Protein AF-A0A915ZMC3-F1 (afdb_monomer_lite)

Radius of gyration: 19.77 Å; chains: 1; bounding box: 39×35×54 Å

Sequence (134 aa):
MAYMDDTNMLAGNKEELEKILKTADDFYTLNDIQINKENLNNYFGNQKIKIKSKGKTESLRILGVWFNIYNDNNFIKQQAFDEVKNLSNNLLKNKCITDKISSYIFNAVILPRIKYRTQTIILSEKDCEKIMVP

Foldseek 3Di:
DDDDLDDDDDDPDDVRVVVVLAVVLVVCVVVVHDDDCVPDQCDRPPDHHHDDDDDQLDWDADPNATDGPNPPVVSLLVVLLVVLVVVVCCPVVVDPDDPVVVVCCCVVPSVVSSCRRHVVDDQDPVSVVSSPDD

Organism: NCBI:txid588596

Structure (mmCIF, N/CA/C/O backbone):
data_AF-A0A915ZMC3-F1
#
_entry.id   AF-A0A915ZMC3-F1
#
loop_
_atom_site.group_PDB
_atom_site.id
_atom_site.type_symbol
_atom_site.label_atom_id
_atom_site.label_alt_id
_atom_site.label_comp_id
_atom_site.label_asym_id
_atom_site.label_entity_id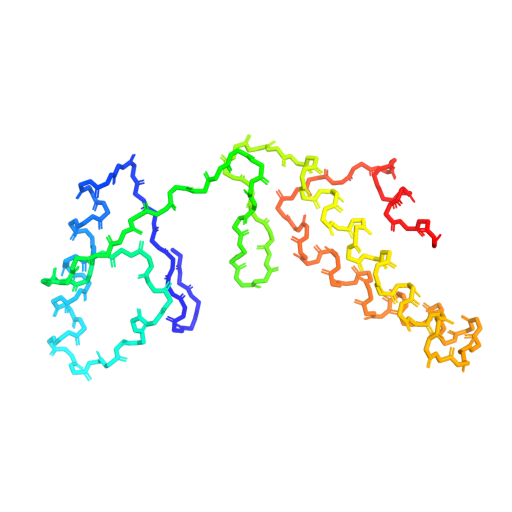
_atom_site.label_seq_id
_atom_site.pdbx_PDB_ins_code
_atom_site.Cartn_x
_atom_site.Cartn_y
_atom_site.Cartn_z
_atom_site.occupancy
_atom_site.B_iso_or_equiv
_atom_site.auth_seq_id
_atom_site.auth_comp_id
_atom_site.auth_asym_id
_atom_site.auth_atom_id
_atom_site.pdbx_PDB_model_num
ATOM 1 N N . MET A 1 1 ? -9.995 -4.037 8.000 1.00 79.75 1 MET A N 1
ATOM 2 C CA . MET A 1 1 ? -9.595 -4.778 6.780 1.00 79.75 1 MET A CA 1
ATOM 3 C C . MET A 1 1 ? -8.647 -5.881 7.200 1.00 79.75 1 MET A C 1
ATOM 5 O O . MET A 1 1 ? -7.762 -5.594 7.996 1.00 79.75 1 MET A O 1
ATOM 9 N N . ALA A 1 2 ? -8.831 -7.097 6.696 1.00 84.00 2 ALA A N 1
ATOM 10 C CA . ALA A 1 2 ? -7.953 -8.226 6.986 1.00 84.00 2 ALA A CA 1
ATOM 11 C C . ALA A 1 2 ? -7.542 -8.903 5.675 1.00 84.00 2 ALA A C 1
ATOM 13 O O . ALA A 1 2 ? -8.354 -8.988 4.750 1.00 84.00 2 ALA A O 1
ATOM 14 N N . TYR A 1 3 ? -6.292 -9.343 5.593 1.00 86.06 3 TYR A N 1
ATOM 15 C CA . TYR A 1 3 ? -5.762 -10.133 4.489 1.00 86.06 3 TYR A CA 1
ATOM 16 C C . TYR A 1 3 ? -4.757 -11.133 5.051 1.00 86.06 3 TYR A C 1
ATOM 18 O O . TYR A 1 3 ? -3.735 -10.727 5.591 1.00 86.06 3 TYR A O 1
ATOM 26 N N . MET A 1 4 ? -5.048 -12.428 4.912 1.00 88.12 4 MET A N 1
ATOM 27 C CA . MET A 1 4 ? -4.292 -13.492 5.584 1.00 88.12 4 MET A CA 1
ATOM 28 C C . MET A 1 4 ? -4.228 -13.221 7.101 1.00 88.12 4 MET A C 1
ATOM 30 O O . MET A 1 4 ? -5.279 -13.175 7.738 1.00 88.12 4 MET A O 1
ATOM 34 N N . ASP A 1 5 ? -3.040 -13.022 7.663 1.00 84.25 5 ASP A N 1
ATOM 35 C CA . ASP A 1 5 ? -2.777 -12.673 9.062 1.00 84.25 5 ASP A CA 1
ATOM 36 C C . ASP A 1 5 ? -2.681 -11.153 9.315 1.00 84.25 5 ASP A C 1
ATOM 38 O O . ASP A 1 5 ? -2.868 -10.694 10.445 1.00 84.25 5 ASP A O 1
ATOM 42 N N . ASP A 1 6 ? -2.482 -10.345 8.268 1.00 79.44 6 ASP A N 1
ATOM 43 C CA . ASP A 1 6 ? -2.390 -8.888 8.369 1.00 79.44 6 ASP A CA 1
ATOM 44 C C . ASP A 1 6 ? -3.768 -8.255 8.612 1.00 79.44 6 ASP A C 1
ATOM 46 O O . ASP A 1 6 ? -4.644 -8.222 7.737 1.00 79.44 6 ASP A O 1
ATOM 50 N N . THR A 1 7 ? -3.947 -7.659 9.793 1.00 82.12 7 THR A N 1
ATOM 51 C CA . THR A 1 7 ? -5.192 -6.983 10.180 1.00 82.12 7 THR A CA 1
ATOM 52 C C . THR A 1 7 ? -4.974 -5.494 10.437 1.00 82.12 7 THR A C 1
ATOM 54 O O . THR A 1 7 ? -4.203 -5.093 11.302 1.00 82.12 7 THR A O 1
ATOM 57 N N . ASN A 1 8 ? -5.717 -4.652 9.711 1.00 80.75 8 ASN A N 1
ATOM 58 C CA . ASN A 1 8 ? -5.761 -3.202 9.899 1.00 80.75 8 ASN A CA 1
ATOM 59 C C . ASN A 1 8 ? -7.102 -2.784 10.514 1.00 80.75 8 ASN A C 1
ATOM 61 O O . ASN A 1 8 ? -8.166 -3.021 9.923 1.00 80.75 8 ASN A O 1
ATOM 65 N N . MET A 1 9 ? -7.044 -2.123 11.671 1.00 81.88 9 MET A N 1
ATOM 66 C CA . MET A 1 9 ? -8.209 -1.608 12.392 1.00 81.88 9 MET A CA 1
ATOM 67 C C . MET A 1 9 ? -8.355 -0.099 12.192 1.00 81.88 9 MET A C 1
ATOM 69 O O . MET A 1 9 ? -7.384 0.649 12.284 1.00 81.88 9 MET A O 1
ATOM 73 N N . LEU A 1 10 ? -9.580 0.339 11.910 1.00 79.81 10 LEU A N 1
ATOM 74 C CA . LEU A 1 10 ? -9.956 1.740 11.744 1.00 79.81 10 LEU A CA 1
ATOM 75 C C . LEU A 1 10 ? -11.106 2.028 12.707 1.00 79.81 10 LEU A C 1
ATOM 77 O O . LEU A 1 10 ? -12.039 1.234 12.790 1.00 79.81 10 LEU A O 1
ATOM 81 N N . ALA A 1 11 ? -11.031 3.150 13.415 1.00 82.81 11 ALA A N 1
ATOM 82 C CA . ALA A 1 11 ? -12.059 3.604 14.344 1.00 82.81 11 ALA A CA 1
ATOM 83 C C . ALA A 1 11 ? -12.209 5.124 14.237 1.00 82.81 11 ALA A C 1
ATOM 85 O O . ALA A 1 11 ? -11.262 5.812 13.843 1.00 82.81 11 ALA A O 1
ATOM 86 N N . GLY A 1 12 ? -13.382 5.653 14.591 1.00 80.88 12 GLY A N 1
ATOM 87 C CA . GLY A 1 12 ? -13.665 7.087 14.503 1.00 80.88 12 GLY A CA 1
ATOM 88 C C . GLY A 1 12 ? -12.917 7.909 15.553 1.00 80.88 12 GLY A C 1
ATOM 89 O O . GLY A 1 12 ? -12.676 9.100 15.362 1.00 80.88 12 GLY A O 1
ATOM 90 N N . ASN A 1 13 ? -12.523 7.281 16.659 1.00 82.06 13 ASN A N 1
ATOM 91 C CA . ASN A 1 13 ? -11.733 7.905 17.710 1.00 82.06 13 ASN A CA 1
ATOM 92 C C . ASN A 1 13 ? -10.873 6.873 18.457 1.00 82.06 13 ASN A C 1
ATOM 94 O O . ASN A 1 13 ? -10.973 5.662 18.255 1.00 82.06 13 ASN A O 1
ATOM 98 N N . LYS A 1 14 ? -10.003 7.381 19.331 1.00 80.38 14 LYS A N 1
ATOM 99 C CA . LYS A 1 14 ? -9.063 6.569 20.105 1.00 80.38 14 LYS A CA 1
ATOM 100 C C . LYS A 1 14 ? -9.762 5.588 21.055 1.00 80.38 14 LYS A C 1
ATOM 102 O O . LYS A 1 14 ? -9.329 4.447 21.141 1.00 80.38 14 LYS A O 1
ATOM 107 N N . GLU A 1 15 ? -10.817 6.012 21.746 1.00 83.12 15 GLU A N 1
ATOM 108 C CA . GLU A 1 15 ? -11.514 5.167 22.729 1.00 83.12 15 GLU A CA 1
ATOM 109 C C . GLU A 1 15 ? -12.205 3.974 22.062 1.00 83.12 15 GLU A C 1
ATOM 111 O O . GLU A 1 15 ? -12.189 2.857 22.574 1.00 83.12 15 GLU A O 1
ATOM 116 N N . GLU A 1 16 ? -12.806 4.202 20.896 1.00 84.69 16 GLU A N 1
ATOM 117 C CA . GLU A 1 16 ? -13.399 3.148 20.081 1.00 84.69 16 GLU A CA 1
ATOM 118 C C . GLU A 1 16 ? -12.330 2.165 19.590 1.00 84.69 16 GLU A C 1
ATOM 120 O O . GLU A 1 16 ? -12.520 0.953 19.690 1.00 84.69 16 GLU A O 1
ATOM 125 N N . LEU A 1 17 ? -11.173 2.669 19.147 1.00 83.38 17 LEU A N 1
ATOM 126 C CA . LEU A 1 17 ? -10.053 1.816 18.752 1.00 83.38 17 LEU A CA 1
ATOM 127 C C . LEU A 1 17 ? -9.570 0.940 19.914 1.00 83.38 17 LEU A C 1
ATOM 129 O O . LEU A 1 17 ? -9.342 -0.250 19.729 1.00 83.38 17 LEU A O 1
ATOM 133 N N . GLU A 1 18 ? -9.444 1.508 21.113 1.00 80.88 18 GLU A N 1
ATOM 134 C CA . GLU A 1 18 ? -9.030 0.778 22.317 1.00 80.88 18 GLU A CA 1
ATOM 135 C C . GLU A 1 18 ? -10.033 -0.316 22.707 1.00 80.88 18 GLU A C 1
ATOM 137 O O . GLU A 1 18 ? -9.623 -1.420 23.066 1.00 80.88 18 GLU A O 1
ATOM 142 N N . LYS A 1 19 ? -11.342 -0.059 22.579 1.00 85.44 19 LYS A N 1
ATOM 143 C CA . LYS A 1 19 ? -12.384 -1.079 22.803 1.00 85.44 19 LYS A CA 1
ATOM 144 C C . LYS A 1 19 ? -12.251 -2.242 21.824 1.00 85.44 19 LYS A C 1
ATOM 146 O O . LYS A 1 19 ? -12.260 -3.394 22.250 1.00 85.44 19 LYS A O 1
ATOM 151 N N . ILE A 1 20 ? -12.091 -1.939 20.536 1.00 86.31 20 ILE A N 1
ATOM 152 C CA . ILE A 1 20 ? -11.930 -2.952 19.488 1.00 86.31 20 ILE A CA 1
ATOM 153 C C . ILE A 1 20 ? -10.662 -3.786 19.740 1.00 86.31 20 ILE A C 1
ATOM 155 O O . ILE A 1 20 ? -10.706 -5.013 19.654 1.00 86.31 20 ILE A O 1
ATOM 159 N N . LEU A 1 21 ? -9.547 -3.138 20.095 1.00 83.12 21 LEU A N 1
ATOM 160 C CA . LEU A 1 21 ? -8.283 -3.815 20.397 1.00 83.12 21 LEU A CA 1
ATOM 161 C C . LEU A 1 21 ? -8.388 -4.716 21.632 1.00 83.12 21 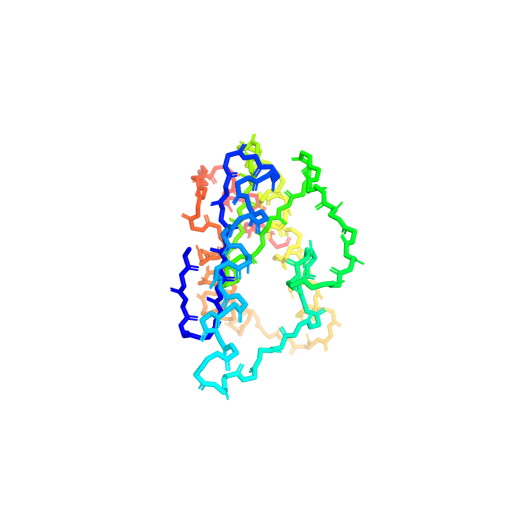LEU A C 1
ATOM 163 O O . LEU A 1 21 ? -7.843 -5.816 21.622 1.00 83.12 21 LEU A O 1
ATOM 167 N N . LYS A 1 22 ? -9.123 -4.292 22.666 1.00 83.81 22 LYS A N 1
ATOM 168 C CA . LYS A 1 22 ? -9.366 -5.114 23.857 1.00 83.81 22 LYS A CA 1
ATOM 169 C C . LYS A 1 22 ? -10.140 -6.387 23.516 1.00 83.81 22 LYS A C 1
ATOM 171 O O . LYS A 1 22 ? -9.708 -7.473 23.879 1.00 83.81 22 LYS A O 1
ATOM 176 N N . THR A 1 23 ? -11.241 -6.267 22.773 1.00 86.75 23 THR A N 1
ATOM 177 C CA . THR A 1 23 ? -12.023 -7.436 22.339 1.00 86.75 23 THR A CA 1
ATOM 178 C C . THR A 1 23 ? -11.202 -8.381 21.462 1.00 86.75 23 THR A C 1
ATOM 180 O O . THR A 1 23 ? -11.348 -9.597 21.566 1.00 86.75 23 THR A O 1
ATOM 183 N N . ALA A 1 24 ? -10.322 -7.841 20.615 1.00 85.56 24 ALA A N 1
ATOM 184 C CA . ALA A 1 24 ? -9.424 -8.652 19.807 1.00 85.56 24 ALA A CA 1
ATOM 185 C C . ALA A 1 24 ? -8.422 -9.432 20.678 1.00 85.56 24 ALA A C 1
ATOM 187 O O . ALA A 1 24 ? -8.276 -10.634 20.489 1.00 85.56 24 ALA A O 1
ATOM 188 N N . ASP A 1 25 ? -7.775 -8.785 21.653 1.00 83.62 25 ASP A N 1
ATOM 189 C CA . ASP A 1 25 ? -6.834 -9.441 22.580 1.00 83.62 25 ASP A CA 1
ATOM 190 C C . ASP A 1 25 ? -7.501 -10.568 23.383 1.00 83.62 25 ASP A C 1
ATOM 192 O O . ASP A 1 25 ? -6.938 -11.661 23.478 1.00 83.62 25 ASP A O 1
ATOM 196 N N . ASP A 1 26 ? -8.728 -10.347 23.866 1.00 86.62 26 ASP A N 1
ATOM 197 C CA . ASP A 1 26 ? -9.519 -11.379 24.546 1.00 86.62 26 ASP A CA 1
ATOM 198 C C . ASP A 1 26 ? -9.775 -12.576 23.611 1.00 86.62 26 ASP A C 1
ATOM 200 O O . ASP A 1 26 ? -9.549 -13.725 23.988 1.00 86.62 26 ASP A O 1
ATOM 204 N N . PHE A 1 27 ? -10.184 -12.325 22.361 1.00 88.19 27 PHE A N 1
ATOM 205 C CA . PHE A 1 27 ? -10.426 -13.380 21.373 1.00 88.19 27 PHE A CA 1
ATOM 206 C C . PHE A 1 27 ? -9.162 -14.188 21.061 1.00 88.19 27 PHE A C 1
ATOM 208 O O . PHE A 1 27 ? -9.206 -15.417 21.044 1.00 88.19 27 PHE A O 1
ATOM 215 N N . TYR A 1 28 ? -8.032 -13.525 20.821 1.00 86.62 28 TYR A N 1
ATOM 216 C CA . TYR A 1 28 ? -6.789 -14.216 20.486 1.00 86.62 28 TYR A CA 1
ATOM 217 C C . TYR A 1 28 ? -6.240 -15.014 21.670 1.00 86.62 28 TYR A C 1
ATOM 219 O O . TYR A 1 28 ? -5.784 -16.138 21.475 1.00 86.62 28 TYR A O 1
ATOM 227 N N . THR A 1 29 ? -6.359 -14.478 22.889 1.00 86.44 29 THR A N 1
ATOM 228 C CA . THR A 1 29 ? -5.966 -15.177 24.121 1.00 86.44 29 THR A CA 1
ATOM 229 C C . THR A 1 29 ? -6.825 -16.417 24.353 1.00 86.44 29 THR A C 1
ATOM 231 O O . THR A 1 29 ? -6.294 -17.471 24.680 1.00 86.44 29 THR A O 1
ATOM 234 N N . LEU A 1 30 ? -8.142 -16.324 24.139 1.00 91.69 30 LEU A N 1
ATOM 235 C CA . LEU A 1 30 ? -9.058 -17.460 24.296 1.00 91.69 30 LEU A CA 1
ATOM 236 C C . LEU A 1 30 ? -8.805 -18.593 23.296 1.00 91.69 30 LEU A C 1
ATOM 238 O O . LEU A 1 30 ? -9.160 -19.733 23.576 1.00 91.69 30 LEU A O 1
ATOM 242 N N . ASN A 1 31 ? -8.239 -18.280 22.132 1.00 88.62 31 ASN A N 1
ATOM 243 C CA . ASN A 1 31 ? -7.976 -19.255 21.074 1.00 88.62 31 ASN A CA 1
ATOM 244 C C . ASN A 1 31 ? -6.496 -19.670 20.998 1.00 88.62 31 ASN A C 1
ATOM 246 O O . ASN A 1 31 ? -6.100 -20.280 20.007 1.00 88.62 31 ASN A O 1
ATOM 250 N N . ASP A 1 32 ? -5.678 -19.316 21.996 1.00 88.50 32 ASP A N 1
ATOM 251 C CA . ASP A 1 32 ? -4.234 -19.592 22.031 1.00 88.50 32 ASP A CA 1
ATOM 252 C C . ASP A 1 32 ? -3.483 -19.123 20.763 1.00 88.50 32 ASP A C 1
ATOM 254 O O . ASP A 1 32 ? -2.500 -19.722 20.320 1.00 88.50 32 ASP A O 1
ATOM 258 N N . ILE A 1 33 ? -3.938 -18.019 20.159 1.00 86.12 33 ILE A N 1
ATOM 259 C CA . ILE A 1 33 ? -3.330 -17.436 18.959 1.00 86.12 33 ILE A CA 1
ATOM 260 C C . ILE A 1 33 ? -2.248 -16.442 19.381 1.00 86.12 33 ILE A C 1
ATOM 262 O O . ILE A 1 33 ? -2.525 -15.391 19.964 1.00 86.12 33 ILE A O 1
ATOM 266 N N . GLN A 1 34 ? -0.997 -16.737 19.030 1.00 80.00 34 GLN A N 1
ATOM 267 C CA . GLN A 1 34 ? 0.121 -15.828 19.262 1.00 80.00 34 GLN A CA 1
ATOM 268 C C . GLN A 1 34 ? 0.170 -14.737 18.185 1.00 80.00 34 GLN A C 1
ATOM 270 O O . GLN A 1 34 ? 0.387 -15.008 17.007 1.00 80.00 34 GLN A O 1
ATOM 275 N N . ILE A 1 35 ? 0.014 -13.481 18.600 1.00 74.75 35 ILE A N 1
ATOM 276 C CA . ILE A 1 35 ? 0.077 -12.319 17.705 1.00 74.75 35 ILE A CA 1
ATOM 277 C C . ILE A 1 35 ? 1.483 -11.727 17.737 1.00 74.75 35 ILE A C 1
ATOM 279 O O . ILE A 1 35 ? 2.041 -11.501 18.815 1.00 74.75 35 ILE A O 1
ATOM 283 N N . ASN A 1 36 ? 2.025 -11.384 16.568 1.00 71.69 36 ASN A N 1
ATOM 284 C CA . ASN A 1 36 ? 3.220 -10.555 16.496 1.00 71.69 36 ASN A CA 1
ATOM 285 C C . ASN A 1 36 ? 2.882 -9.098 16.867 1.00 71.69 36 ASN A C 1
ATOM 287 O O . ASN A 1 36 ? 2.250 -8.369 16.101 1.00 71.69 36 ASN A O 1
ATOM 291 N N . LYS A 1 37 ? 3.315 -8.672 18.058 1.00 68.31 37 LYS A N 1
ATOM 292 C CA . LYS A 1 37 ? 3.052 -7.329 18.601 1.00 68.31 37 LYS A CA 1
ATOM 293 C C . LYS A 1 37 ? 4.102 -6.285 18.191 1.00 68.31 37 LYS A C 1
ATOM 295 O O . LYS A 1 37 ? 3.924 -5.110 18.497 1.00 68.31 37 LYS A O 1
ATOM 300 N N . GLU A 1 38 ? 5.155 -6.670 17.466 1.00 57.62 38 GLU A N 1
ATOM 301 C CA . GLU A 1 38 ? 6.299 -5.795 17.148 1.00 57.62 38 GLU A CA 1
ATOM 302 C C . GLU A 1 38 ? 5.948 -4.613 16.225 1.00 57.62 38 GLU A C 1
ATOM 304 O O . GLU A 1 38 ? 6.625 -3.588 16.257 1.00 57.62 38 GLU A O 1
ATOM 309 N N . ASN A 1 39 ? 4.859 -4.711 15.452 1.00 52.47 39 ASN A N 1
ATOM 310 C CA . ASN A 1 39 ? 4.423 -3.673 14.505 1.00 52.47 39 ASN A CA 1
ATOM 311 C C . ASN A 1 39 ? 3.146 -2.923 14.932 1.00 52.47 39 ASN A C 1
ATOM 313 O O . ASN A 1 39 ? 2.636 -2.080 14.188 1.00 52.47 39 ASN A O 1
ATOM 317 N N . LEU A 1 40 ? 2.615 -3.208 16.124 1.00 51.22 40 LEU A N 1
ATOM 318 C CA . LEU A 1 40 ? 1.411 -2.564 16.644 1.00 51.22 40 LEU A CA 1
ATOM 319 C C . LEU A 1 40 ? 1.783 -1.285 17.397 1.00 51.22 40 LEU A C 1
ATOM 321 O O . LEU A 1 40 ? 2.172 -1.302 18.559 1.00 51.22 40 LEU A O 1
ATOM 325 N N . ASN A 1 41 ? 1.592 -0.138 16.748 1.00 47.00 41 ASN A N 1
ATOM 326 C CA . ASN A 1 41 ? 1.670 1.168 17.402 1.00 47.00 41 ASN A CA 1
ATOM 327 C C . ASN A 1 41 ? 0.378 1.482 18.185 1.00 47.00 41 ASN A C 1
ATOM 329 O O . ASN A 1 41 ? -0.189 2.539 17.927 1.00 47.00 41 ASN A O 1
ATOM 333 N N . ASN A 1 42 ? -0.114 0.579 19.060 1.00 51.94 42 ASN A N 1
ATOM 334 C CA . ASN A 1 42 ? -1.200 0.811 20.040 1.00 51.94 42 ASN A CA 1
ATOM 335 C C . ASN A 1 42 ? -1.417 -0.343 21.045 1.00 51.94 42 ASN A C 1
ATOM 337 O O . ASN A 1 42 ? -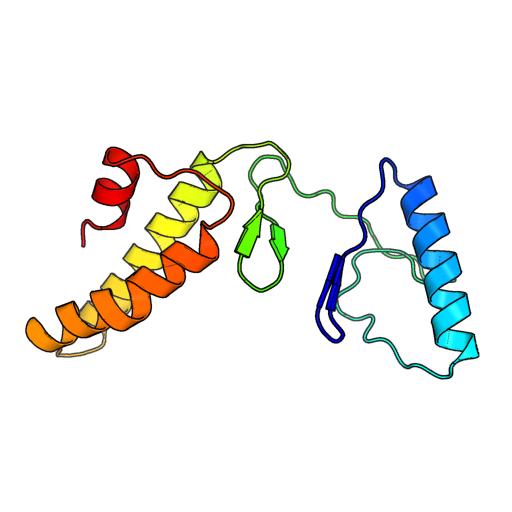1.004 -1.472 20.804 1.00 51.94 42 ASN A O 1
ATOM 341 N N . TYR A 1 43 ? -2.086 -0.021 22.162 1.00 47.72 43 TYR A N 1
ATOM 342 C CA . TYR A 1 43 ? -2.406 -0.893 23.301 1.00 47.72 43 TYR A CA 1
ATOM 343 C C . TYR A 1 43 ? -3.076 -2.204 22.882 1.00 47.72 43 TYR A C 1
ATOM 345 O O . TYR A 1 43 ? -4.168 -2.202 22.322 1.00 47.72 43 TYR A O 1
ATOM 353 N N . PHE A 1 44 ? -2.442 -3.316 23.230 1.00 53.16 44 PHE A N 1
ATOM 354 C CA . PHE A 1 44 ? -3.014 -4.654 23.141 1.00 53.16 44 PHE A CA 1
ATOM 355 C C . PHE A 1 44 ? -3.069 -5.202 24.572 1.00 53.16 44 PHE A C 1
ATOM 357 O O . PHE A 1 44 ? -2.027 -5.506 25.163 1.00 53.16 44 PHE A O 1
ATOM 364 N N . GLY A 1 45 ? -4.259 -5.189 25.174 1.00 57.91 45 GLY A N 1
ATOM 365 C CA . GLY A 1 45 ? -4.446 -5.528 26.587 1.00 57.91 45 GLY A CA 1
ATOM 366 C C . GLY A 1 45 ? -3.817 -4.504 27.545 1.00 57.91 45 GLY A C 1
ATOM 367 O O . GLY A 1 45 ? -4.089 -3.307 27.466 1.00 57.91 45 GLY A O 1
ATOM 368 N N . ASN A 1 46 ? -2.958 -4.970 28.459 1.00 52.53 46 ASN A N 1
ATOM 369 C CA . ASN A 1 46 ? -2.365 -4.166 29.544 1.00 52.53 46 ASN A CA 1
ATOM 370 C C . ASN A 1 46 ? -1.078 -3.392 29.168 1.00 52.53 46 ASN A C 1
ATOM 372 O O . ASN A 1 46 ? -0.475 -2.757 30.036 1.00 52.53 46 ASN A O 1
ATOM 376 N N . GLN A 1 47 ? -0.613 -3.432 27.913 1.00 53.47 47 GLN A N 1
ATOM 377 C CA . GLN A 1 47 ? 0.646 -2.783 27.511 1.00 53.47 47 GLN A CA 1
ATOM 378 C C . GLN A 1 47 ? 0.442 -1.386 26.911 1.00 53.47 47 GLN A C 1
ATOM 380 O O . GLN A 1 47 ? -0.334 -1.188 25.979 1.00 53.47 47 GLN A O 1
ATOM 385 N N . LYS A 1 48 ? 1.192 -0.410 27.444 1.00 48.16 48 LYS A N 1
ATOM 386 C CA . LYS A 1 48 ? 1.130 1.015 27.093 1.00 48.16 48 LYS A CA 1
ATOM 387 C C . LYS A 1 48 ? 2.004 1.322 25.871 1.00 48.16 48 LYS A C 1
ATOM 389 O O . LYS A 1 48 ? 3.219 1.412 26.011 1.00 48.16 48 LYS A O 1
ATOM 394 N N . ILE A 1 49 ? 1.408 1.528 24.694 1.00 60.28 49 ILE A N 1
ATOM 395 C CA . ILE A 1 49 ? 2.144 1.876 23.460 1.00 60.28 49 ILE A CA 1
ATOM 396 C C . ILE A 1 49 ? 1.755 3.285 22.977 1.00 60.28 49 ILE A C 1
ATOM 398 O O . ILE A 1 49 ? 0.628 3.750 23.160 1.00 60.28 49 ILE A O 1
ATOM 402 N N . LYS A 1 50 ? 2.724 4.017 22.414 1.00 46.56 50 LYS A N 1
ATOM 403 C CA . LYS A 1 50 ? 2.616 5.431 22.027 1.00 46.56 50 LYS A CA 1
ATOM 404 C C . LYS A 1 50 ? 1.979 5.564 20.637 1.00 46.56 50 LYS A C 1
ATOM 406 O O . LYS A 1 50 ? 2.614 5.250 19.636 1.00 46.56 50 LYS A O 1
ATOM 411 N N . ILE A 1 51 ? 0.747 6.073 20.580 1.00 57.62 51 ILE A N 1
ATOM 412 C CA . ILE A 1 51 ? 0.044 6.333 19.315 1.00 57.62 51 ILE A CA 1
ATOM 413 C C . ILE A 1 51 ? 0.783 7.438 18.559 1.00 57.62 51 ILE A C 1
ATOM 415 O O . ILE A 1 51 ? 0.910 8.555 19.068 1.00 57.62 51 ILE A O 1
ATOM 419 N N . LYS A 1 52 ? 1.238 7.157 17.337 1.00 59.16 52 LYS A N 1
ATOM 420 C CA . LYS A 1 52 ? 1.711 8.192 16.415 1.00 59.16 52 LYS A CA 1
ATOM 421 C C . LYS A 1 52 ? 0.635 8.409 15.359 1.00 59.16 52 LYS A C 1
ATOM 423 O O . LYS A 1 52 ? 0.434 7.560 14.494 1.00 59.16 52 LYS A O 1
ATOM 428 N N . SER A 1 53 ? -0.073 9.533 15.439 1.00 61.88 53 SER A N 1
ATOM 429 C CA . SER A 1 53 ? -0.908 9.972 14.325 1.00 61.88 53 SER A CA 1
ATOM 430 C C . SER A 1 53 ? -0.011 10.198 13.111 1.00 61.88 53 SER A C 1
ATOM 432 O O . SER A 1 53 ? 1.050 10.820 13.218 1.00 61.88 53 SER A O 1
ATOM 434 N N . LYS A 1 54 ? -0.417 9.668 11.955 1.00 67.06 54 LYS A N 1
ATOM 435 C CA . LYS A 1 54 ? 0.258 10.002 10.703 1.00 67.06 54 LYS A CA 1
ATOM 436 C C . LYS A 1 54 ? -0.046 11.450 10.334 1.00 67.06 54 LYS A C 1
ATOM 438 O O . LYS A 1 54 ? -1.195 11.896 10.422 1.00 67.06 54 LYS A O 1
ATOM 443 N N . GLY A 1 55 ? 0.999 12.185 9.968 1.00 67.75 55 GLY A N 1
ATOM 444 C CA . GLY A 1 55 ? 0.894 13.584 9.555 1.00 67.75 55 GLY A CA 1
ATOM 445 C C . GLY A 1 55 ? 0.161 13.743 8.219 1.00 67.75 55 GLY A C 1
ATOM 446 O O . GLY A 1 55 ? -0.033 12.778 7.484 1.00 67.75 55 GLY A O 1
ATOM 447 N N . LYS A 1 56 ? -0.215 14.982 7.871 1.00 66.62 56 LYS A N 1
ATOM 448 C CA . LYS A 1 56 ? -0.897 15.293 6.596 1.00 66.62 56 LYS A CA 1
ATOM 449 C C . LYS A 1 56 ? -0.092 14.896 5.355 1.00 66.62 56 LYS A C 1
ATOM 451 O O . LYS A 1 56 ? -0.661 14.519 4.338 1.00 66.62 56 LYS A O 1
ATOM 456 N N . THR A 1 57 ? 1.229 14.944 5.472 1.00 69.25 57 THR A N 1
ATOM 457 C CA . THR A 1 57 ? 2.193 14.637 4.413 1.00 69.25 57 THR A CA 1
ATOM 458 C C . THR A 1 57 ? 2.728 13.209 4.504 1.00 69.25 57 THR A C 1
ATOM 460 O O . THR A 1 57 ? 3.792 12.928 3.971 1.00 69.25 57 THR A O 1
ATOM 463 N N . GLU A 1 58 ? 2.064 12.310 5.232 1.00 73.12 58 GLU A N 1
ATOM 464 C CA . GLU A 1 58 ? 2.494 10.918 5.346 1.00 73.12 58 GLU A CA 1
ATOM 465 C C . GLU A 1 58 ? 1.469 9.978 4.705 1.00 73.12 58 GLU A C 1
ATOM 467 O O . GLU A 1 58 ? 0.262 10.097 4.910 1.00 73.12 58 GLU A O 1
ATOM 472 N N . SER A 1 59 ? 1.961 8.981 3.969 1.00 79.69 59 SER A N 1
ATOM 473 C CA . SER A 1 59 ? 1.144 7.886 3.447 1.00 79.69 59 SER A CA 1
ATOM 474 C C . SER A 1 59 ? 1.187 6.684 4.390 1.00 79.69 59 SER A C 1
ATOM 476 O O . SER A 1 59 ? 2.238 6.319 4.930 1.00 79.69 59 SER A O 1
ATOM 478 N N . LEU A 1 60 ? 0.069 5.989 4.547 1.00 83.75 60 LEU A N 1
ATOM 479 C CA . LEU A 1 60 ? 0.020 4.628 5.065 1.00 83.75 60 LEU A CA 1
ATOM 480 C C . LEU A 1 60 ? 0.262 3.639 3.917 1.00 83.75 60 LEU A C 1
ATOM 482 O O . LEU A 1 60 ? -0.101 3.909 2.776 1.00 83.75 60 LEU A O 1
ATOM 486 N N . ARG A 1 61 ? 0.896 2.502 4.210 1.00 85.44 61 ARG A N 1
ATOM 487 C CA . ARG A 1 61 ? 1.069 1.419 3.242 1.00 85.44 61 ARG A CA 1
ATOM 488 C C . ARG A 1 61 ? 0.317 0.198 3.751 1.00 85.44 61 ARG A C 1
ATOM 490 O O . ARG A 1 61 ? 0.711 -0.349 4.772 1.00 85.44 61 ARG A O 1
ATOM 497 N N . ILE A 1 62 ? -0.742 -0.203 3.055 1.00 86.06 62 ILE A N 1
ATOM 498 C CA . ILE A 1 62 ? -1.522 -1.409 3.366 1.00 86.06 62 ILE A CA 1
ATOM 499 C C . ILE A 1 62 ? -1.350 -2.368 2.193 1.00 86.06 62 ILE A C 1
ATOM 501 O O . ILE A 1 62 ? -1.591 -1.979 1.052 1.00 86.06 62 ILE A O 1
ATOM 505 N N . LEU A 1 63 ? -0.866 -3.589 2.454 1.00 86.75 63 LEU A N 1
ATOM 506 C CA . LEU A 1 63 ? -0.559 -4.601 1.424 1.00 86.75 63 LEU A CA 1
ATOM 507 C C . LEU A 1 63 ? 0.321 -4.078 0.283 1.00 86.75 63 LEU A C 1
ATOM 509 O O . LEU A 1 63 ? 0.248 -4.509 -0.865 1.00 86.75 63 LEU A O 1
ATOM 513 N N . GLY A 1 64 ? 1.163 -3.099 0.586 1.00 85.31 64 GLY A N 1
ATOM 514 C CA . GLY A 1 64 ? 2.037 -2.486 -0.394 1.00 85.31 64 GLY A CA 1
ATOM 515 C C . GLY A 1 64 ? 1.457 -1.281 -1.140 1.00 85.31 64 GLY A C 1
ATOM 516 O O . GLY A 1 64 ? 2.266 -0.559 -1.724 1.00 85.31 64 GLY A O 1
ATOM 517 N N . VAL A 1 65 ? 0.144 -1.039 -1.070 1.00 88.56 65 VAL A N 1
ATOM 518 C CA . VAL A 1 65 ? -0.579 0.081 -1.700 1.00 88.56 65 VAL A CA 1
ATOM 519 C C . VAL A 1 65 ? -0.519 1.323 -0.814 1.00 88.56 65 VAL A C 1
ATOM 521 O O . VAL A 1 65 ? -0.598 1.215 0.413 1.00 88.56 65 VAL A O 1
ATOM 524 N N . TRP A 1 66 ? -0.354 2.502 -1.414 1.00 88.88 66 TRP A N 1
ATOM 525 C CA . TRP A 1 66 ? -0.281 3.765 -0.683 1.00 88.88 66 TRP A CA 1
ATOM 526 C C . TRP A 1 66 ? -1.663 4.361 -0.421 1.00 88.88 66 TRP A C 1
ATOM 528 O O . TRP A 1 66 ? -2.508 4.435 -1.304 1.00 88.88 66 TRP A O 1
ATOM 538 N N . PHE A 1 67 ? -1.874 4.827 0.804 1.00 85.56 67 PHE A N 1
ATOM 539 C CA . PHE A 1 67 ? -3.086 5.505 1.246 1.00 85.56 67 PHE A CA 1
ATOM 540 C C . PHE A 1 67 ? -2.705 6.835 1.881 1.00 85.56 67 PHE A C 1
ATOM 542 O O . PHE A 1 67 ? -1.847 6.876 2.762 1.00 85.56 67 PHE A O 1
ATOM 549 N N . ASN A 1 68 ? -3.357 7.919 1.474 1.00 84.50 68 ASN A N 1
ATOM 550 C CA . ASN A 1 68 ? -3.246 9.207 2.147 1.00 84.50 68 ASN A CA 1
ATOM 551 C C . ASN A 1 68 ? -4.571 9.488 2.860 1.00 84.50 68 ASN A C 1
ATOM 553 O O . ASN A 1 68 ? -5.627 9.503 2.234 1.00 84.50 68 ASN A O 1
ATOM 557 N N . ILE A 1 69 ? -4.512 9.694 4.175 1.00 76.06 69 ILE A N 1
ATOM 558 C CA . ILE A 1 69 ? -5.706 9.875 5.018 1.00 76.06 69 ILE A CA 1
ATOM 559 C C . ILE A 1 69 ? -6.355 11.252 4.780 1.00 76.06 69 ILE A C 1
ATOM 561 O O . ILE A 1 69 ? -7.547 11.428 5.003 1.00 76.06 69 ILE A O 1
ATOM 565 N N . TYR A 1 70 ? -5.587 12.222 4.283 1.00 74.12 70 TYR A N 1
ATOM 566 C CA . TYR A 1 70 ? -5.999 13.610 4.070 1.00 74.12 70 TYR A CA 1
ATOM 567 C C . TYR A 1 70 ? -6.254 13.945 2.595 1.00 74.12 70 TYR A C 1
ATOM 569 O O . TYR A 1 70 ? -6.322 15.121 2.243 1.00 74.12 70 TYR A O 1
ATOM 577 N N . ASN A 1 71 ? -6.406 12.924 1.741 1.00 69.50 71 ASN A N 1
ATOM 578 C CA . ASN A 1 71 ? -6.658 13.061 0.303 1.00 69.50 71 ASN A CA 1
ATOM 579 C C . ASN A 1 71 ? -5.601 13.907 -0.441 1.00 69.50 71 ASN A C 1
ATOM 581 O O . ASN A 1 71 ? -5.882 14.488 -1.491 1.00 69.50 71 ASN A O 1
ATOM 585 N N . ASP A 1 72 ? -4.375 13.989 0.090 1.00 75.88 72 ASP A N 1
ATOM 586 C CA . ASP A 1 72 ? -3.268 14.624 -0.622 1.00 75.88 72 ASP A CA 1
ATOM 587 C C . ASP A 1 72 ? -2.612 13.623 -1.575 1.00 75.88 72 ASP A C 1
ATOM 589 O O . ASP A 1 72 ? -1.687 12.873 -1.236 1.00 75.88 72 ASP A O 1
ATOM 593 N N . ASN A 1 73 ? -3.113 13.630 -2.807 1.00 81.94 73 ASN A N 1
ATOM 594 C CA . ASN A 1 73 ? -2.590 12.799 -3.882 1.00 81.94 73 ASN A CA 1
ATOM 595 C C . ASN A 1 73 ? -1.208 13.264 -4.355 1.00 81.94 73 ASN A C 1
ATOM 597 O O . ASN A 1 73 ? -0.500 12.473 -4.973 1.00 81.94 73 ASN A O 1
ATOM 601 N N . ASN A 1 74 ? -0.790 14.504 -4.069 1.00 84.56 74 ASN A N 1
ATOM 602 C CA . ASN A 1 74 ? 0.517 14.999 -4.507 1.00 84.56 74 ASN A CA 1
ATOM 603 C C . ASN A 1 74 ? 1.647 14.259 -3.805 1.00 84.56 74 ASN A C 1
ATOM 605 O O . ASN A 1 74 ? 2.643 13.931 -4.443 1.00 84.56 74 ASN A O 1
ATOM 609 N N . PHE A 1 75 ? 1.471 13.930 -2.525 1.00 84.81 75 PHE A N 1
ATOM 610 C CA . PHE A 1 75 ? 2.458 13.142 -1.797 1.00 84.81 75 PHE A CA 1
ATOM 611 C C . PHE A 1 75 ? 2.634 11.745 -2.409 1.00 84.81 75 PHE A C 1
ATOM 613 O O . PHE A 1 75 ? 3.757 11.326 -2.672 1.00 84.81 75 PHE A O 1
ATOM 620 N N . ILE A 1 76 ? 1.532 11.051 -2.715 1.00 85.44 76 ILE A N 1
ATOM 621 C CA . ILE A 1 76 ? 1.572 9.722 -3.351 1.00 85.44 76 ILE A CA 1
ATOM 622 C C . ILE A 1 76 ? 2.180 9.810 -4.760 1.00 85.44 76 ILE A C 1
ATOM 624 O O . ILE A 1 76 ? 2.994 8.967 -5.135 1.00 85.44 76 ILE A O 1
ATOM 628 N N . LYS A 1 77 ? 1.838 10.849 -5.535 1.00 88.31 77 LYS A N 1
ATOM 629 C CA . LYS A 1 77 ? 2.447 11.112 -6.850 1.00 88.31 77 LYS A CA 1
ATOM 630 C C . LYS A 1 77 ? 3.954 11.336 -6.742 1.00 88.31 77 LYS A C 1
ATOM 632 O O . LYS A 1 77 ? 4.706 10.762 -7.524 1.00 88.31 77 LYS A O 1
ATOM 637 N N . GLN A 1 78 ? 4.395 12.123 -5.762 1.00 87.56 78 GLN A N 1
ATOM 638 C CA . GLN A 1 78 ? 5.813 12.375 -5.522 1.00 87.56 78 GLN A CA 1
ATOM 639 C C . GLN A 1 78 ? 6.542 11.091 -5.114 1.00 87.56 78 GLN A C 1
ATOM 641 O O . GLN A 1 78 ? 7.602 10.801 -5.653 1.00 87.56 78 GLN A O 1
ATOM 646 N N . GLN A 1 79 ? 5.946 10.268 -4.248 1.00 88.50 79 GLN A N 1
ATOM 647 C CA . GLN A 1 79 ? 6.504 8.960 -3.893 1.00 88.50 79 GLN A CA 1
ATOM 648 C C . GLN A 1 79 ? 6.625 8.028 -5.102 1.00 88.50 79 GLN A C 1
ATOM 650 O O . GLN A 1 79 ? 7.629 7.328 -5.231 1.00 88.50 79 GLN A O 1
ATOM 655 N N . ALA A 1 80 ? 5.625 8.019 -5.989 1.00 89.06 80 ALA A N 1
ATOM 656 C CA . ALA A 1 80 ? 5.675 7.247 -7.228 1.00 89.06 80 ALA A CA 1
ATOM 657 C C . ALA A 1 80 ? 6.830 7.718 -8.117 1.00 89.06 80 ALA A C 1
ATOM 659 O O . ALA A 1 80 ? 7.620 6.900 -8.584 1.00 89.06 80 ALA A O 1
ATOM 660 N N . PHE A 1 81 ? 6.958 9.034 -8.296 1.00 89.06 81 PHE A N 1
ATOM 661 C CA . PHE A 1 81 ? 8.041 9.643 -9.060 1.00 89.06 81 PHE A CA 1
ATOM 662 C C . PHE A 1 81 ? 9.418 9.305 -8.474 1.00 89.06 81 PHE A C 1
ATOM 664 O O . PHE A 1 81 ? 10.297 8.834 -9.193 1.00 89.06 81 PHE A O 1
ATOM 671 N N . ASP A 1 82 ? 9.598 9.477 -7.164 1.00 89.56 82 ASP A N 1
ATOM 672 C CA . ASP A 1 82 ? 10.861 9.192 -6.485 1.00 89.56 82 ASP A CA 1
ATOM 673 C C . ASP A 1 82 ? 11.217 7.703 -6.568 1.00 89.56 82 ASP A C 1
ATOM 675 O O . ASP A 1 82 ? 12.382 7.350 -6.752 1.00 89.56 82 ASP A O 1
ATOM 679 N N . GLU A 1 83 ? 10.231 6.807 -6.480 1.00 89.19 83 GLU A N 1
ATOM 680 C CA . GLU A 1 83 ? 10.453 5.373 -6.646 1.00 89.19 83 GLU A CA 1
ATOM 681 C C . GLU A 1 83 ? 10.920 5.022 -8.061 1.00 89.19 83 GLU A C 1
ATOM 683 O O . GLU A 1 83 ? 11.912 4.302 -8.199 1.00 89.19 83 GLU A O 1
ATOM 688 N N . VAL A 1 84 ? 10.260 5.546 -9.101 1.00 88.69 84 VAL A N 1
ATOM 689 C CA . VAL A 1 84 ? 10.692 5.330 -10.491 1.00 88.69 84 VAL A CA 1
ATOM 690 C C . VAL A 1 84 ? 12.090 5.893 -10.693 1.00 88.69 84 VAL A C 1
ATOM 692 O O . VAL A 1 84 ? 12.979 5.157 -11.106 1.00 88.69 84 VAL A O 1
ATOM 695 N N . LYS A 1 85 ? 12.330 7.146 -10.298 1.00 88.12 85 LYS A N 1
ATOM 696 C CA . LYS A 1 85 ? 13.636 7.801 -10.413 1.00 88.12 85 LYS A CA 1
ATOM 697 C C . LYS A 1 85 ? 14.741 7.020 -9.705 1.00 88.12 85 LYS A C 1
ATOM 699 O O . LYS A 1 85 ? 15.849 6.901 -10.229 1.00 88.12 85 LYS A O 1
ATOM 704 N N . ASN A 1 86 ? 14.468 6.471 -8.524 1.00 87.88 86 ASN A N 1
ATOM 705 C CA . ASN A 1 86 ? 15.432 5.651 -7.795 1.00 87.88 86 ASN A CA 1
ATOM 706 C C . ASN A 1 86 ? 15.708 4.325 -8.513 1.00 87.88 86 ASN A C 1
ATOM 708 O O . ASN A 1 86 ? 16.863 3.908 -8.596 1.00 87.88 86 ASN A O 1
ATOM 712 N N . LEU A 1 87 ? 14.683 3.667 -9.060 1.00 84.50 87 LEU A N 1
ATOM 713 C CA . LEU A 1 87 ? 14.854 2.443 -9.847 1.00 84.50 87 LEU A CA 1
ATOM 714 C C . LEU A 1 87 ? 15.641 2.713 -11.135 1.00 84.50 87 LEU A C 1
ATOM 716 O O . LEU A 1 87 ? 16.612 2.004 -11.392 1.00 84.50 87 LEU A O 1
ATOM 720 N N . SER A 1 88 ? 15.302 3.767 -11.880 1.00 82.25 88 SER A N 1
ATOM 721 C CA . SER A 1 88 ? 16.019 4.202 -13.084 1.00 82.25 88 SER A CA 1
ATOM 722 C C . SER A 1 88 ? 17.487 4.481 -12.782 1.00 82.25 88 SER A C 1
ATOM 724 O O . SER A 1 88 ? 18.369 3.908 -13.415 1.00 82.25 88 SER A O 1
ATOM 726 N N . ASN A 1 89 ? 17.772 5.287 -11.753 1.00 83.06 89 ASN A N 1
ATOM 727 C CA . ASN A 1 89 ? 19.145 5.604 -11.361 1.00 83.06 89 ASN A CA 1
ATOM 728 C C . ASN A 1 89 ? 19.936 4.358 -10.956 1.00 83.06 89 ASN A C 1
ATOM 730 O O . ASN A 1 89 ? 21.090 4.219 -11.350 1.00 83.06 89 ASN A O 1
ATOM 734 N N . ASN A 1 90 ? 19.334 3.445 -10.192 1.00 82.06 90 ASN A N 1
ATOM 735 C CA . ASN A 1 90 ? 20.001 2.210 -9.784 1.00 82.06 90 ASN A CA 1
ATOM 736 C C . ASN A 1 90 ? 20.279 1.281 -10.971 1.00 82.06 90 ASN A C 1
ATOM 738 O O . ASN A 1 90 ? 21.331 0.645 -11.014 1.00 82.06 90 ASN A O 1
ATOM 742 N N . LEU A 1 91 ? 19.358 1.202 -11.933 1.00 79.06 91 LEU A N 1
ATOM 743 C CA . LEU A 1 91 ? 19.534 0.410 -13.148 1.00 79.06 91 LEU A CA 1
ATOM 744 C C . LEU A 1 91 ? 20.630 0.996 -14.043 1.00 79.06 91 LEU A C 1
ATOM 746 O O . LEU A 1 91 ? 21.487 0.248 -14.500 1.00 79.06 91 LEU A O 1
ATOM 750 N N . LEU A 1 92 ? 20.628 2.315 -14.244 1.00 72.12 92 LEU A N 1
ATOM 751 C CA . LEU A 1 92 ? 21.555 3.009 -15.141 1.00 72.12 92 LEU A CA 1
ATOM 752 C C . LEU A 1 92 ? 22.969 3.147 -14.561 1.00 72.12 92 LEU A C 1
ATOM 754 O O . LEU A 1 92 ? 23.942 3.050 -15.300 1.00 72.12 92 LEU A O 1
ATOM 758 N N . LYS A 1 93 ? 23.108 3.379 -13.249 1.00 73.50 93 LYS A N 1
ATOM 759 C CA . LYS A 1 93 ? 24.421 3.618 -12.622 1.00 73.50 93 LYS A CA 1
ATOM 760 C C . LYS A 1 93 ? 25.177 2.340 -12.285 1.00 73.50 93 LYS A C 1
ATOM 762 O O . LYS A 1 93 ? 26.401 2.334 -12.341 1.00 73.50 93 LYS A O 1
ATOM 767 N N . ASN A 1 94 ? 24.470 1.270 -11.924 1.00 71.94 94 ASN A N 1
ATOM 768 C CA . ASN A 1 94 ? 25.111 0.084 -11.348 1.00 71.94 94 ASN A CA 1
ATOM 769 C C . ASN A 1 94 ? 25.208 -1.089 -12.328 1.00 71.94 94 ASN A C 1
ATOM 771 O O . ASN A 1 94 ? 25.769 -2.127 -11.975 1.00 71.94 94 ASN A O 1
ATOM 775 N N . LYS A 1 95 ? 24.635 -0.973 -13.533 1.00 72.69 95 LYS A N 1
ATOM 776 C CA . LYS A 1 95 ? 24.609 -2.059 -14.515 1.00 72.69 95 LYS A CA 1
ATOM 777 C C . LYS A 1 95 ? 24.787 -1.521 -15.933 1.00 72.69 95 LYS A C 1
ATOM 779 O O . LYS A 1 95 ? 24.096 -0.597 -16.344 1.00 72.69 95 LYS A O 1
ATOM 784 N N . CYS A 1 96 ? 25.646 -2.170 -16.717 1.00 74.69 96 CYS A N 1
ATOM 785 C CA . CYS A 1 96 ? 25.646 -2.003 -18.169 1.00 74.69 96 CYS A CA 1
ATOM 786 C C . CYS A 1 96 ? 24.431 -2.737 -18.747 1.00 74.69 96 CYS A C 1
ATOM 788 O O . CYS A 1 96 ? 24.457 -3.956 -18.913 1.00 74.69 96 CYS A O 1
ATOM 790 N N . ILE A 1 97 ? 23.350 -2.004 -19.005 1.00 81.31 97 ILE A N 1
ATOM 791 C CA . ILE A 1 97 ? 22.094 -2.537 -19.541 1.00 81.31 97 ILE A CA 1
ATOM 792 C C . ILE A 1 97 ? 21.873 -1.959 -20.939 1.00 81.31 97 ILE A C 1
ATOM 794 O O . ILE A 1 97 ? 22.016 -0.759 -21.145 1.00 81.31 97 ILE A O 1
ATOM 798 N N . THR A 1 98 ? 21.505 -2.806 -21.900 1.00 84.56 98 THR A N 1
ATOM 799 C CA . THR A 1 98 ? 21.081 -2.367 -23.239 1.00 84.56 98 THR A CA 1
ATOM 800 C C . THR A 1 98 ? 19.666 -1.795 -23.198 1.00 84.56 98 THR A C 1
ATOM 802 O O . THR A 1 98 ? 18.814 -2.315 -22.475 1.00 84.56 98 THR A O 1
ATOM 805 N N . ASP A 1 99 ? 19.368 -0.823 -24.059 1.00 82.38 99 ASP A N 1
ATOM 806 C CA . ASP A 1 99 ? 18.055 -0.171 -24.172 1.00 82.38 99 ASP A CA 1
ATOM 807 C C . ASP A 1 99 ? 16.880 -1.159 -24.173 1.00 82.38 99 ASP A C 1
ATOM 809 O O . ASP A 1 99 ? 15.918 -0.979 -23.436 1.00 82.38 99 ASP A O 1
ATOM 813 N N . LYS A 1 100 ? 16.992 -2.277 -24.906 1.00 87.31 100 LYS A N 1
ATOM 814 C CA . LYS A 1 100 ? 15.951 -3.323 -24.956 1.00 87.31 100 LYS A CA 1
ATOM 815 C C . LYS A 1 100 ? 15.645 -3.941 -23.589 1.00 87.31 100 LYS A C 1
ATOM 817 O O . LYS A 1 100 ? 14.482 -4.163 -23.260 1.00 87.31 100 LYS A O 1
ATOM 822 N N . ILE A 1 101 ? 16.680 -4.231 -22.799 1.00 85.94 101 ILE A N 1
ATOM 823 C CA . ILE A 1 101 ? 16.523 -4.798 -21.454 1.00 85.94 101 ILE A CA 1
ATOM 824 C C . ILE A 1 101 ? 15.937 -3.734 -20.520 1.00 85.94 101 ILE A C 1
ATOM 826 O O . ILE A 1 101 ? 15.064 -4.050 -19.716 1.00 85.94 101 ILE A O 1
ATOM 830 N N . SER A 1 102 ? 16.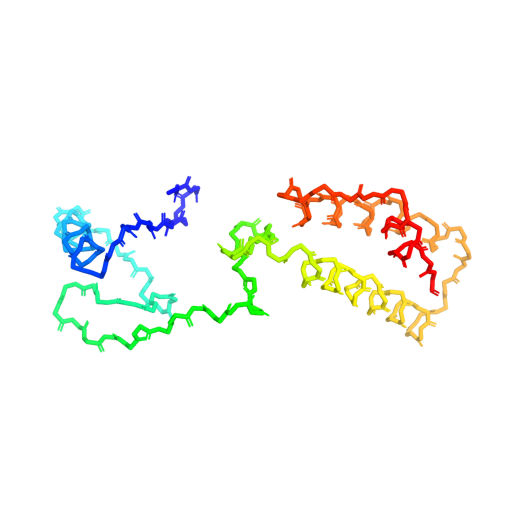356 -2.473 -20.667 1.00 83.88 102 SER A N 1
ATOM 831 C CA . SER A 1 102 ? 15.783 -1.351 -19.917 1.00 83.88 102 SER A CA 1
ATOM 832 C C . SER A 1 102 ? 14.283 -1.204 -20.195 1.00 83.88 102 SER A C 1
ATOM 834 O O . SER A 1 102 ? 13.478 -1.271 -19.267 1.00 83.88 102 SER A O 1
ATOM 836 N N . SER A 1 103 ? 13.878 -1.136 -21.468 1.00 86.75 103 SER A N 1
ATOM 837 C CA . SER A 1 103 ? 12.466 -1.060 -21.863 1.00 86.75 103 SER A CA 1
ATOM 838 C C . SER A 1 103 ? 11.655 -2.251 -21.352 1.00 86.75 103 SER A C 1
ATOM 840 O O . SER A 1 103 ? 10.529 -2.077 -20.887 1.00 86.75 103 SER A O 1
ATOM 842 N N . TYR A 1 104 ? 12.225 -3.459 -21.385 1.00 90.50 104 TYR A N 1
ATOM 843 C CA . TYR A 1 104 ? 11.573 -4.642 -20.828 1.00 90.50 104 TYR A CA 1
ATOM 844 C C . TYR A 1 104 ? 11.353 -4.519 -19.315 1.00 90.50 104 TYR A C 1
ATOM 846 O O . TYR A 1 104 ? 10.238 -4.736 -18.847 1.00 90.50 104 TYR A O 1
ATOM 854 N N . ILE A 1 105 ? 12.377 -4.132 -18.547 1.00 87.94 105 ILE A N 1
ATOM 855 C CA . ILE A 1 105 ? 12.267 -3.959 -17.090 1.00 87.94 105 ILE A CA 1
ATOM 856 C C . ILE A 1 105 ? 11.226 -2.890 -16.749 1.00 87.94 105 ILE A C 1
ATOM 858 O O . ILE A 1 105 ? 10.404 -3.090 -15.851 1.00 87.94 105 ILE A O 1
ATOM 862 N N . PHE A 1 106 ? 11.221 -1.775 -17.478 1.00 87.62 106 PHE A N 1
ATOM 863 C CA . PHE A 1 106 ? 10.229 -0.725 -17.284 1.00 87.62 106 PHE A CA 1
ATOM 864 C C . PHE A 1 106 ? 8.804 -1.247 -17.471 1.00 87.62 106 PHE A C 1
ATOM 866 O O . PHE A 1 106 ? 7.970 -1.100 -16.576 1.00 87.62 106 PHE A O 1
ATOM 873 N N . ASN A 1 107 ? 8.545 -1.921 -18.590 1.00 89.88 107 ASN A N 1
ATOM 874 C CA . ASN A 1 107 ? 7.207 -2.391 -18.937 1.00 89.88 107 ASN A CA 1
ATOM 875 C C . ASN A 1 107 ? 6.743 -3.575 -18.076 1.00 89.88 107 ASN A C 1
ATOM 877 O O . ASN A 1 107 ? 5.573 -3.640 -17.708 1.00 89.88 107 ASN A O 1
ATOM 881 N N . ALA A 1 108 ? 7.642 -4.503 -17.740 1.00 91.00 108 ALA A N 1
ATOM 882 C CA . ALA A 1 108 ? 7.298 -5.734 -17.030 1.00 91.00 108 ALA A CA 1
ATOM 883 C C . ALA A 1 108 ? 7.350 -5.601 -15.500 1.00 91.00 108 ALA A C 1
ATOM 885 O O . ALA A 1 108 ? 6.698 -6.375 -14.803 1.00 91.00 108 ALA A O 1
ATOM 886 N N . VAL A 1 109 ? 8.119 -4.648 -14.958 1.00 88.62 109 VAL A N 1
ATOM 887 C CA . VAL A 1 109 ? 8.367 -4.547 -13.508 1.00 88.62 109 VAL A CA 1
ATOM 888 C C . VAL A 1 109 ? 7.960 -3.193 -12.951 1.00 88.62 109 VAL A C 1
ATOM 890 O O . VAL A 1 109 ? 7.183 -3.136 -11.996 1.00 88.62 109 VAL A O 1
ATOM 893 N N . ILE A 1 110 ? 8.470 -2.098 -13.519 1.00 88.56 110 ILE A N 1
ATOM 894 C CA . ILE A 1 110 ? 8.250 -0.757 -12.957 1.00 88.56 110 ILE A CA 1
ATOM 895 C C . ILE A 1 110 ? 6.784 -0.351 -13.127 1.00 88.56 110 ILE A C 1
ATOM 897 O O . ILE A 1 110 ? 6.135 0.029 -12.151 1.00 88.56 110 ILE A O 1
ATOM 901 N N . LEU A 1 111 ? 6.234 -0.503 -14.333 1.00 89.25 111 LEU A N 1
ATOM 902 C CA . LEU A 1 111 ? 4.870 -0.087 -14.641 1.00 89.25 111 LEU A CA 1
ATOM 903 C C . LEU A 1 111 ? 3.807 -0.841 -13.814 1.00 89.25 111 LEU A C 1
ATOM 905 O O . LEU A 1 111 ? 2.989 -0.171 -13.174 1.00 89.25 111 LEU A O 1
ATOM 909 N N . PRO A 1 112 ? 3.813 -2.189 -13.719 1.00 92.38 112 PRO A N 1
ATOM 910 C CA . PRO A 1 112 ? 2.855 -2.904 -12.875 1.00 92.38 112 PRO A CA 1
ATOM 911 C C . PR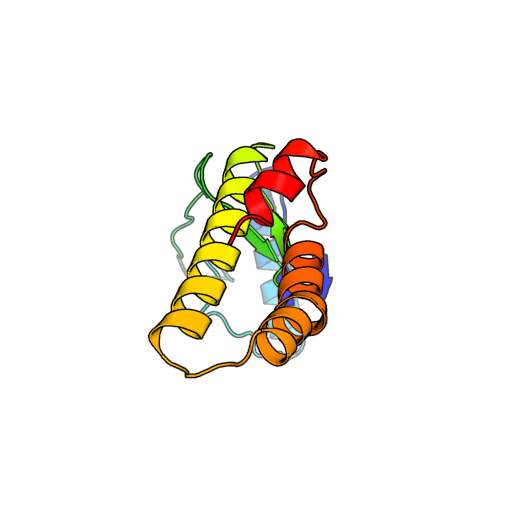O A 1 112 ? 2.993 -2.545 -11.394 1.00 92.38 112 PRO A C 1
ATOM 913 O O . PRO A 1 112 ? 1.990 -2.424 -10.692 1.00 92.38 112 PRO A O 1
ATOM 916 N N . ARG A 1 113 ? 4.225 -2.323 -10.917 1.00 91.19 113 ARG A N 1
ATOM 917 C CA . ARG A 1 113 ? 4.494 -1.958 -9.522 1.00 91.19 113 ARG A CA 1
ATOM 918 C C . ARG A 1 113 ? 3.932 -0.588 -9.169 1.00 91.19 113 ARG A C 1
ATOM 920 O O . ARG A 1 113 ? 3.288 -0.469 -8.130 1.00 91.19 113 ARG A O 1
ATOM 927 N N . ILE A 1 114 ? 4.154 0.423 -10.008 1.00 90.50 114 ILE A N 1
ATOM 928 C CA . ILE A 1 114 ? 3.597 1.760 -9.779 1.00 90.50 114 ILE A CA 1
ATOM 929 C C . ILE A 1 114 ? 2.077 1.712 -9.867 1.00 90.50 114 ILE A C 1
ATOM 931 O O . ILE A 1 114 ? 1.422 2.166 -8.936 1.00 90.50 114 ILE A O 1
ATOM 935 N N . LYS A 1 115 ? 1.522 1.054 -10.895 1.00 91.06 115 LYS A N 1
ATOM 936 C CA . LYS A 1 115 ? 0.072 0.864 -11.046 1.00 91.06 115 LYS A CA 1
ATOM 937 C C . LYS A 1 115 ? -0.565 0.245 -9.800 1.00 91.06 115 LYS A C 1
ATOM 939 O O . LYS A 1 115 ? -1.617 0.697 -9.363 1.00 91.06 115 LYS A O 1
ATOM 944 N N . TYR A 1 116 ? 0.069 -0.776 -9.228 1.00 93.12 116 TYR A N 1
ATOM 945 C CA . TYR A 1 116 ? -0.403 -1.404 -7.998 1.00 93.12 116 TYR A CA 1
ATOM 946 C C . TYR A 1 116 ? -0.315 -0.452 -6.797 1.00 93.12 116 TYR A C 1
ATOM 948 O O . TYR A 1 116 ? -1.265 -0.306 -6.035 1.00 93.12 116 TYR A O 1
ATOM 956 N N . ARG A 1 117 ? 0.815 0.244 -6.628 1.00 89.38 117 ARG A N 1
ATOM 957 C CA . ARG A 1 117 ? 1.047 1.127 -5.474 1.00 89.38 117 ARG A CA 1
ATOM 958 C C . ARG A 1 117 ? 0.145 2.356 -5.452 1.00 89.38 117 ARG A C 1
ATOM 960 O O . ARG A 1 117 ? -0.238 2.787 -4.367 1.00 89.38 117 ARG A O 1
ATOM 967 N N . THR A 1 118 ? -0.193 2.897 -6.620 1.00 90.00 118 THR A N 1
ATOM 968 C CA . THR A 1 118 ? -1.029 4.094 -6.780 1.00 90.00 118 THR A CA 1
ATOM 969 C C . THR A 1 118 ? -2.495 3.772 -7.074 1.00 90.00 118 THR A C 1
ATOM 971 O O . THR A 1 118 ? -3.240 4.666 -7.459 1.00 90.00 118 THR A O 1
ATOM 974 N N . GLN A 1 119 ? -2.941 2.526 -6.867 1.00 90.00 119 GLN A N 1
ATOM 975 C CA . GLN A 1 119 ? -4.299 2.069 -7.200 1.00 90.00 119 GLN A CA 1
ATOM 976 C C . GLN A 1 119 ? -5.425 2.891 -6.540 1.00 90.00 119 GLN A C 1
ATOM 978 O O . GLN A 1 119 ? -6.554 2.906 -7.02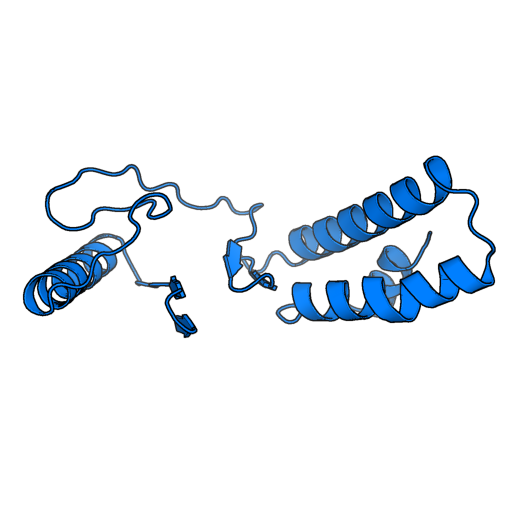3 1.00 90.00 119 GLN A O 1
ATOM 983 N N . THR A 1 120 ? -5.131 3.572 -5.437 1.00 87.00 120 THR A N 1
ATOM 984 C CA . THR A 1 120 ? -6.070 4.387 -4.652 1.00 87.00 120 THR A CA 1
ATOM 985 C C . THR A 1 120 ? -6.208 5.825 -5.150 1.00 87.00 120 THR A C 1
ATOM 987 O O . THR A 1 120 ? -7.064 6.550 -4.645 1.00 87.00 120 THR A O 1
ATOM 990 N N . ILE A 1 121 ? -5.385 6.256 -6.113 1.00 87.62 121 ILE A N 1
ATOM 991 C CA . ILE A 1 121 ? -5.394 7.620 -6.647 1.00 87.62 121 ILE A CA 1
ATOM 992 C C . ILE A 1 121 ? -5.621 7.627 -8.157 1.00 87.62 121 ILE A C 1
ATOM 994 O O . ILE A 1 121 ? -5.225 6.715 -8.879 1.00 87.62 121 ILE A O 1
ATOM 998 N N . ILE A 1 122 ? -6.224 8.708 -8.649 1.00 84.62 122 ILE A N 1
ATOM 999 C CA . ILE A 1 122 ? -6.366 8.944 -10.085 1.00 84.62 122 ILE A CA 1
ATOM 1000 C C . ILE A 1 122 ? -5.141 9.729 -10.559 1.00 84.62 122 ILE A C 1
ATOM 1002 O O . ILE A 1 122 ? -4.911 10.864 -10.133 1.00 84.62 122 ILE A O 1
ATOM 1006 N N . LEU A 1 123 ? -4.349 9.113 -11.436 1.00 85.44 123 LEU A N 1
ATOM 1007 C CA . LEU A 1 123 ? -3.250 9.771 -12.138 1.00 85.44 123 LEU A CA 1
ATOM 1008 C C . LEU A 1 123 ? -3.790 10.400 -13.424 1.00 85.44 123 LEU A C 1
ATOM 1010 O O . LEU A 1 123 ? -4.400 9.713 -14.242 1.00 85.44 123 LEU A O 1
ATOM 1014 N N . SER A 1 124 ? -3.577 11.705 -13.596 1.00 86.88 124 SER A N 1
ATOM 1015 C CA . SER A 1 124 ? -3.826 12.350 -14.885 1.00 86.88 124 SER A CA 1
ATOM 1016 C C . SER A 1 124 ? -2.724 11.988 -15.878 1.00 86.88 124 SER A C 1
ATOM 1018 O O . SER A 1 124 ? -1.627 11.598 -15.481 1.00 86.88 124 SER A O 1
ATOM 1020 N N . GLU A 1 125 ? -2.980 12.176 -17.170 1.00 86.19 125 GLU A N 1
ATOM 1021 C CA . GLU A 1 125 ? -1.974 11.978 -18.221 1.00 86.19 125 GLU A CA 1
ATOM 1022 C C . GLU A 1 125 ? -0.687 12.766 -17.935 1.00 86.19 125 GLU A C 1
ATOM 1024 O O . GLU A 1 125 ? 0.398 12.197 -17.951 1.00 86.19 125 GLU A O 1
ATOM 1029 N N . LYS A 1 126 ? -0.814 14.026 -17.496 1.00 86.25 126 LYS A N 1
ATOM 1030 C CA . LYS A 1 126 ? 0.320 14.870 -17.082 1.00 86.25 126 LYS A CA 1
ATOM 1031 C C . LYS A 1 126 ? 1.106 14.297 -15.901 1.00 86.25 126 LYS A C 1
ATOM 1033 O O . LYS A 1 126 ? 2.307 14.531 -15.790 1.00 86.25 126 LYS A O 1
ATOM 1038 N N . ASP A 1 127 ? 0.438 13.607 -14.975 1.00 84.75 127 ASP A N 1
ATOM 1039 C CA . ASP A 1 127 ? 1.120 12.943 -13.861 1.00 84.75 127 ASP A CA 1
ATOM 1040 C C . ASP A 1 127 ? 1.870 11.702 -14.358 1.00 84.75 127 ASP A C 1
ATOM 1042 O O . ASP A 1 127 ? 3.016 11.487 -13.972 1.00 84.75 127 ASP A O 1
ATOM 1046 N N . CYS A 1 128 ? 1.247 10.914 -15.240 1.00 84.75 128 CYS A N 1
ATOM 1047 C CA . CYS A 1 128 ? 1.867 9.746 -15.861 1.00 84.75 128 CYS A CA 1
ATOM 1048 C C . CYS A 1 128 ? 3.096 10.132 -16.685 1.00 84.75 128 CYS A C 1
ATOM 1050 O O . CYS A 1 128 ? 4.139 9.508 -16.521 1.00 84.75 128 CYS A O 1
ATOM 1052 N N . GLU A 1 129 ? 3.005 11.186 -17.497 1.00 85.62 129 GLU A N 1
ATOM 1053 C CA . GLU A 1 129 ? 4.132 11.726 -18.260 1.00 85.62 129 GLU A CA 1
ATOM 1054 C C . GLU A 1 129 ? 5.294 12.076 -17.335 1.00 85.62 129 GLU A C 1
ATOM 1056 O O . GLU A 1 129 ? 6.403 11.600 -17.548 1.00 85.62 129 GLU A O 1
ATOM 1061 N N . LYS A 1 130 ? 5.036 12.821 -16.251 1.00 83.44 130 LYS A N 1
ATOM 1062 C CA . LYS A 1 130 ? 6.066 13.164 -15.259 1.00 83.44 130 LYS A CA 1
ATOM 1063 C C . LYS A 1 130 ? 6.693 11.934 -14.610 1.00 83.44 130 LYS A C 1
ATOM 1065 O O . LYS A 1 130 ? 7.900 11.919 -14.415 1.00 83.44 130 LYS A O 1
ATOM 1070 N N . ILE A 1 131 ? 5.894 10.926 -14.261 1.00 79.00 131 ILE A N 1
ATOM 1071 C CA . ILE A 1 131 ? 6.372 9.693 -13.614 1.00 79.00 131 ILE A CA 1
ATOM 1072 C C . ILE A 1 131 ? 7.172 8.819 -14.589 1.00 79.00 131 ILE A C 1
ATOM 1074 O O . ILE A 1 131 ? 8.083 8.116 -14.163 1.00 79.00 131 ILE A O 1
ATOM 1078 N N . MET A 1 132 ? 6.838 8.851 -15.880 1.00 74.19 132 MET A N 1
ATOM 1079 C CA . MET A 1 132 ? 7.462 8.025 -16.915 1.00 74.19 132 MET A CA 1
ATOM 1080 C C . MET A 1 132 ? 8.695 8.660 -17.566 1.00 74.19 132 MET A C 1
ATOM 1082 O O . MET A 1 132 ? 9.361 7.973 -18.341 1.00 74.19 132 MET A O 1
ATOM 1086 N N . VAL A 1 133 ? 9.026 9.923 -17.267 1.00 67.06 133 VAL A N 1
ATOM 1087 C CA . VAL A 1 133 ? 10.278 10.534 -17.741 1.00 67.06 133 VAL A CA 1
ATOM 1088 C C . VAL A 1 133 ? 11.474 9.881 -17.020 1.00 67.06 133 VAL A C 1
ATOM 1090 O O . VAL A 1 133 ? 11.504 9.914 -15.786 1.00 67.06 133 VAL A O 1
ATOM 1093 N N . PRO A 1 134 ? 12.438 9.282 -17.753 1.00 53.09 134 PRO A N 1
ATOM 1094 C CA . PRO A 1 134 ? 13.645 8.673 -17.184 1.00 53.09 134 PRO A CA 1
ATOM 1095 C C . PRO A 1 134 ? 14.529 9.633 -16.378 1.00 53.09 134 PRO A C 1
ATOM 1097 O O . PRO A 1 134 ? 14.670 10.808 -16.791 1.00 53.09 134 PRO A O 1
#

pLDDT: mean 79.68, std 11.59, range [46.56, 93.12]

Secondary structure (DSSP, 8-state):
-EETTEE----SSHHHHHHHHHHHHHHHHHTTPPP--TT--S--TT------PPPTT-EEEETTEEEETT--HHHHHHHHHHHHHHHHHHHHHH----HHHHHHHIIIIIHHHHHHHTTTSPPPHHHHHHHH--